Protein AF-A0A8J7UC71-F1 (afdb_monomer_lite)

Radius of gyration: 36.94 Å; chains: 1; bounding box: 111×52×81 Å

pLDDT: mean 82.45, std 16.84, range [42.94, 98.5]

Secondary structure (DSSP, 8-state):
-HHHHHHHHHHHHHHHHTT-HHHHHHHHHHHHHHHHHHHHHHHHHHHHHHHHHHHHHHHHHHHHHHHHHHHHHHHHHHHHHTTTT-HHHHHHHHHHHHHHHHHHHHTTSPPGGGGS-----HHHHHHHHHHHHHHHHHHHHH--HHHHHHHHHHHTT--

Sequence (159 aa):
MASRGKELFEGCVRAQQLGDKATASMYAGEVAQLRKISSVVVKGELSLEKVALRLRSVKDFRQAVGVVGPAIKVIQQIGSELKDIAPEVSVSLRELDDKLDELFVSAGSVPSVFSDVASVDQEAQKILQEASAVAEQRIRSSFPEVQQSYQSWETGRRT

Foldseek 3Di:
DVVVLVVLQVQLVVCVVVVNPVSNVVSVVVNVVVVVVVVVVVVVVVVVVVVVVVVVLVVVVVVVCVVCVVVLVVLQVVLVVCCVPPVVSSVVSVVVSVVVCVVCVVSVHNGPVCVVDPVCDPVNVVVVVVVVVVVVVVVVVVPPPPVVVVVVVVVVPPD

Structure (mmCIF, N/CA/C/O backbone):
data_AF-A0A8J7UC71-F1
#
_entry.id   AF-A0A8J7UC71-F1
#
loop_
_atom_site.group_PDB
_atom_site.id
_atom_site.type_symbol
_atom_site.label_atom_id
_atom_site.label_alt_id
_atom_site.label_comp_id
_atom_site.label_asym_id
_atom_site.label_entity_id
_atom_site.label_seq_id
_atom_site.pdbx_PDB_ins_code
_atom_site.Cartn_x
_atom_site.Cartn_y
_atom_site.Cartn_z
_atom_site.occupancy
_atom_site.B_iso_or_equiv
_atom_site.auth_seq_id
_atom_site.auth_comp_id
_atom_site.auth_asym_id
_atom_site.auth_atom_id
_atom_site.pdbx_PDB_model_num
ATOM 1 N N . MET A 1 1 ? -20.390 -10.386 17.019 1.00 72.38 1 MET A N 1
ATOM 2 C CA . MET A 1 1 ? -20.360 -9.093 17.747 1.00 72.38 1 MET A CA 1
ATOM 3 C C . MET A 1 1 ? -21.741 -8.456 17.888 1.00 72.38 1 MET A C 1
ATOM 5 O O . MET A 1 1 ? -22.099 -8.117 19.006 1.00 72.38 1 MET A O 1
ATOM 9 N N . ALA A 1 2 ? -22.541 -8.340 16.816 1.00 82.50 2 ALA A N 1
ATOM 10 C CA . ALA A 1 2 ? -23.860 -7.693 16.876 1.00 82.50 2 ALA A CA 1
ATOM 11 C C . ALA A 1 2 ? -24.861 -8.356 17.852 1.00 82.50 2 ALA A C 1
ATOM 13 O O . ALA A 1 2 ? -25.431 -7.651 18.677 1.00 82.50 2 ALA A O 1
ATOM 14 N N . SER A 1 3 ? -25.017 -9.691 17.827 1.00 91.00 3 SER A N 1
ATOM 15 C CA . SER A 1 3 ? -25.902 -10.413 18.774 1.00 91.00 3 SER A CA 1
ATOM 16 C C . SER A 1 3 ? -25.481 -10.196 20.228 1.00 91.00 3 SER A C 1
ATOM 18 O O . SER A 1 3 ? -26.262 -9.719 21.041 1.00 91.00 3 SER A O 1
ATOM 20 N N . ARG A 1 4 ? -24.194 -10.416 20.520 1.00 91.56 4 ARG A N 1
ATOM 21 C CA . ARG A 1 4 ? -23.601 -10.209 21.850 1.00 91.56 4 ARG A CA 1
ATOM 22 C C . ARG A 1 4 ? -23.777 -8.773 22.356 1.00 91.56 4 ARG A C 1
ATOM 24 O O . ARG A 1 4 ? -24.110 -8.562 23.515 1.00 91.56 4 ARG A O 1
ATOM 31 N N . GLY A 1 5 ? -23.563 -7.780 21.490 1.00 93.12 5 GLY A N 1
ATOM 32 C CA . GLY A 1 5 ? -23.765 -6.372 21.832 1.00 93.12 5 GLY A CA 1
ATOM 33 C C . GLY A 1 5 ? -25.229 -6.044 22.129 1.00 93.12 5 GLY A C 1
ATOM 34 O O . GLY A 1 5 ? -25.501 -5.266 23.040 1.00 93.12 5 GLY A O 1
ATOM 35 N N . LYS A 1 6 ? -26.168 -6.666 21.405 1.00 94.81 6 LYS A N 1
ATOM 36 C CA . LYS A 1 6 ? -27.608 -6.530 21.646 1.00 94.81 6 LYS A CA 1
ATOM 37 C C . LYS A 1 6 ? -28.018 -7.166 22.976 1.00 94.81 6 LYS A C 1
ATOM 39 O O . LYS A 1 6 ? -28.696 -6.515 23.759 1.00 94.81 6 LYS A O 1
ATOM 44 N N . GLU A 1 7 ? -27.528 -8.367 23.277 1.00 96.06 7 GLU A N 1
ATOM 45 C CA . GLU A 1 7 ? -27.770 -9.056 24.554 1.00 96.06 7 GLU A CA 1
ATOM 46 C C . GLU A 1 7 ? -27.280 -8.239 25.761 1.00 96.06 7 GLU A C 1
ATOM 48 O O . GLU A 1 7 ? -28.006 -8.082 26.743 1.00 96.06 7 GLU A O 1
ATOM 53 N N . LEU A 1 8 ? -26.068 -7.673 25.684 1.00 95.81 8 LEU A N 1
ATOM 54 C CA . LEU A 1 8 ? -25.507 -6.824 26.744 1.00 95.81 8 LEU A CA 1
ATOM 55 C C . LEU A 1 8 ? -26.273 -5.505 26.888 1.00 95.81 8 LEU A C 1
ATOM 57 O O . LEU A 1 8 ? -26.500 -5.039 28.003 1.00 95.81 8 LEU A O 1
ATOM 61 N N . PHE A 1 9 ? -26.710 -4.918 25.773 1.00 96.44 9 PHE A N 1
ATOM 62 C CA . PHE A 1 9 ? -27.526 -3.710 25.790 1.00 96.44 9 PHE A CA 1
ATOM 63 C C . PHE A 1 9 ? -28.902 -3.963 26.420 1.00 96.44 9 PHE A C 1
ATOM 65 O O . PHE A 1 9 ? -29.333 -3.203 27.282 1.00 96.44 9 PHE A O 1
ATOM 72 N N . GLU A 1 10 ? -29.568 -5.061 26.064 1.00 97.31 10 GLU A N 1
ATOM 73 C CA . GLU A 1 10 ? -30.827 -5.470 26.694 1.00 97.31 10 GLU A CA 1
ATOM 74 C C . GLU A 1 10 ? -30.644 -5.779 28.189 1.00 97.31 10 GLU A C 1
ATOM 76 O O . GLU A 1 10 ? -31.494 -5.415 29.002 1.00 97.31 10 GLU A O 1
ATOM 81 N N . GLY A 1 11 ? -29.518 -6.393 28.574 1.00 96.00 11 GLY A N 1
ATOM 82 C CA . GLY A 1 11 ? -29.131 -6.587 29.976 1.00 96.00 11 GLY A CA 1
ATOM 83 C C . GLY A 1 11 ? -28.978 -5.268 30.738 1.00 96.00 11 GLY A C 1
ATOM 84 O O . GLY A 1 11 ? -29.520 -5.129 31.834 1.00 96.00 11 GLY A O 1
ATOM 85 N N . CYS A 1 12 ? -28.326 -4.275 30.128 1.00 96.81 12 CYS A N 1
ATOM 86 C CA . CYS A 1 12 ? -28.209 -2.921 30.670 1.00 96.81 12 CYS A CA 1
ATOM 87 C C . CYS A 1 12 ? -29.585 -2.276 30.891 1.00 96.81 12 CYS A C 1
ATOM 89 O O . CYS A 1 12 ? -29.835 -1.716 31.956 1.00 96.81 12 CYS A O 1
ATOM 91 N N . VAL A 1 13 ? -30.487 -2.373 29.907 1.00 97.38 13 VAL A N 1
ATOM 92 C CA . VAL A 1 13 ? -31.846 -1.811 29.996 1.00 97.38 13 VAL A CA 1
ATOM 93 C C . VAL A 1 13 ? -32.630 -2.454 31.141 1.00 97.38 13 VAL A C 1
ATOM 95 O O . VAL A 1 13 ? -33.245 -1.737 31.930 1.00 97.38 13 VAL A O 1
ATOM 98 N N . ARG A 1 14 ? -32.566 -3.784 31.288 1.00 97.69 14 ARG A N 1
ATOM 99 C CA . ARG A 1 14 ? -33.229 -4.497 32.394 1.00 97.69 14 ARG A CA 1
ATOM 100 C C . ARG A 1 14 ? -32.679 -4.088 33.762 1.00 97.69 14 ARG A C 1
ATOM 102 O O . ARG A 1 14 ? -33.459 -3.802 34.665 1.00 97.69 14 ARG A O 1
ATOM 109 N N . ALA A 1 15 ? -31.356 -4.012 33.916 1.00 96.69 15 ALA A N 1
ATOM 110 C CA . ALA A 1 15 ? -30.733 -3.578 35.169 1.00 96.69 15 ALA A CA 1
ATOM 111 C C . ALA A 1 15 ? -31.122 -2.132 35.534 1.00 96.69 15 ALA A C 1
ATOM 113 O O . ALA A 1 15 ? -31.429 -1.841 36.689 1.00 96.69 15 ALA A O 1
ATOM 114 N N . GLN A 1 16 ? -31.208 -1.245 34.535 1.00 96.19 16 GLN A N 1
ATOM 115 C CA . GLN A 1 16 ? -31.665 0.134 34.716 1.00 96.19 16 GLN A CA 1
ATOM 116 C C . GLN A 1 16 ? -33.124 0.202 35.202 1.00 96.19 16 GLN A C 1
ATOM 118 O O . GLN A 1 16 ? -33.434 0.996 36.087 1.00 96.19 16 GLN A O 1
ATOM 123 N N . GLN A 1 17 ? -34.012 -0.634 34.647 1.00 96.62 17 GLN A N 1
ATOM 124 C CA . GLN A 1 17 ? -35.428 -0.714 35.039 1.00 96.62 17 GLN A CA 1
ATOM 125 C C . GLN A 1 17 ? -35.616 -1.219 36.474 1.00 96.62 17 GLN A C 1
ATOM 127 O O . GLN A 1 17 ? -36.510 -0.752 37.174 1.00 96.62 17 GLN A O 1
ATOM 132 N N . LEU A 1 18 ? -34.759 -2.141 36.919 1.00 96.62 18 LEU A N 1
ATOM 133 C CA . LEU A 1 18 ? -34.761 -2.679 38.284 1.00 96.62 18 LEU A CA 1
ATOM 134 C C . LEU A 1 18 ? -34.090 -1.743 39.307 1.00 96.62 18 LEU A C 1
ATOM 136 O O . LEU A 1 18 ? -34.058 -2.056 40.493 1.00 96.62 18 LEU A O 1
ATOM 140 N N . GLY A 1 19 ? -33.542 -0.603 38.868 1.00 95.50 19 GLY A N 1
ATOM 141 C CA . GLY A 1 19 ? -32.829 0.342 39.731 1.00 95.50 19 GLY A CA 1
ATOM 142 C C . GLY A 1 19 ? -31.421 -0.108 40.141 1.00 95.50 19 GLY A C 1
ATOM 143 O O . GLY A 1 19 ? -30.760 0.594 40.911 1.00 95.50 19 GLY A O 1
ATOM 144 N N . ASP A 1 20 ? -30.928 -1.228 39.606 1.00 97.12 20 ASP A N 1
ATOM 145 C CA . ASP A 1 20 ? -29.583 -1.740 39.866 1.00 97.12 20 ASP A CA 1
ATOM 146 C C . ASP A 1 20 ? -28.546 -1.004 39.004 1.00 97.12 20 ASP A C 1
ATOM 148 O O . ASP A 1 20 ? -28.133 -1.436 37.921 1.00 97.12 20 ASP A O 1
ATOM 152 N N . LYS A 1 21 ? -28.121 0.157 39.509 1.00 95.75 21 LYS A N 1
ATOM 153 C CA . LYS A 1 21 ? -27.147 1.030 38.841 1.00 95.75 21 LYS A CA 1
ATOM 154 C C . LYS A 1 21 ? -25.772 0.382 38.669 1.00 95.75 21 LYS A C 1
ATOM 156 O O . LYS A 1 21 ? -25.079 0.717 37.708 1.00 95.75 21 LYS A O 1
ATOM 161 N N . ALA A 1 22 ? -25.360 -0.507 39.575 1.00 96.56 22 ALA A N 1
ATOM 162 C CA . ALA A 1 22 ? -24.044 -1.137 39.510 1.00 96.56 22 ALA A CA 1
ATOM 163 C C . ALA A 1 22 ? -23.975 -2.094 38.313 1.00 96.56 22 ALA A C 1
ATOM 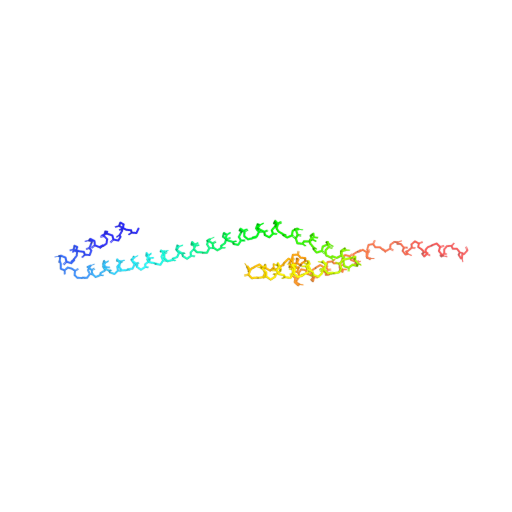165 O O . ALA A 1 22 ? -23.093 -1.965 37.459 1.00 96.56 22 ALA A O 1
ATOM 166 N N . THR A 1 23 ? -24.970 -2.974 38.194 1.00 95.75 23 THR A N 1
ATOM 167 C CA . THR A 1 23 ? -25.073 -3.926 37.083 1.00 95.75 23 THR A CA 1
ATOM 168 C C . THR A 1 23 ? -25.319 -3.221 35.745 1.00 95.75 23 THR A C 1
ATOM 170 O O . THR A 1 23 ? -24.718 -3.590 34.733 1.00 95.75 23 THR A O 1
ATOM 173 N N . ALA A 1 24 ? -26.135 -2.158 35.721 1.00 97.25 24 ALA A N 1
ATOM 174 C CA . ALA A 1 24 ? -26.344 -1.351 34.516 1.00 97.25 24 ALA A CA 1
ATOM 175 C C . ALA A 1 24 ? -25.039 -0.699 34.021 1.00 97.25 24 ALA A C 1
ATOM 177 O O . ALA A 1 24 ? -24.720 -0.772 32.834 1.00 97.25 24 ALA A O 1
ATOM 178 N N . SER A 1 25 ? -24.247 -0.122 34.934 1.00 97.44 25 SER A N 1
ATOM 179 C CA . SER A 1 25 ? -22.952 0.491 34.609 1.00 97.44 25 SER A CA 1
ATOM 180 C C . SER A 1 25 ? -21.955 -0.525 34.038 1.00 97.44 25 SER A C 1
ATOM 182 O O . SER A 1 25 ? -21.298 -0.252 33.032 1.00 97.44 25 SER A O 1
ATOM 184 N N . MET A 1 26 ? -21.896 -1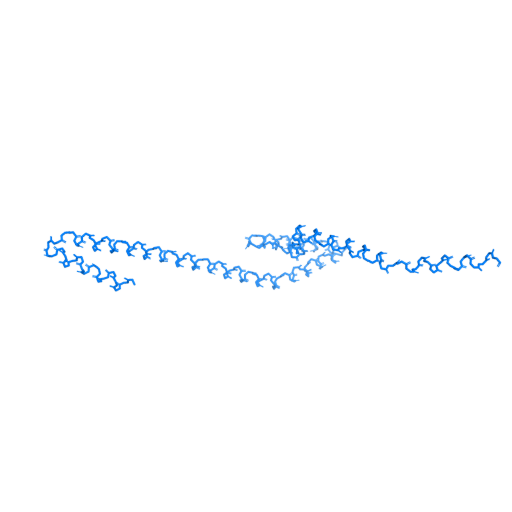.731 34.614 1.00 97.62 26 MET A N 1
ATOM 185 C CA . MET A 1 26 ? -21.057 -2.822 34.109 1.00 97.62 26 MET A CA 1
ATOM 186 C C . MET A 1 26 ? -21.431 -3.203 32.666 1.00 97.62 26 MET A C 1
ATOM 188 O O . MET A 1 26 ? -20.567 -3.200 31.789 1.00 97.62 26 MET A O 1
ATOM 192 N N . TYR A 1 27 ? -22.715 -3.467 32.386 1.00 97.81 27 TYR A N 1
ATOM 193 C CA . TYR A 1 27 ? -23.164 -3.796 31.027 1.00 97.81 27 TYR A CA 1
ATOM 194 C C . TYR A 1 27 ? -22.901 -2.662 30.028 1.00 97.81 27 TYR A C 1
ATOM 196 O O . TYR A 1 27 ? -22.489 -2.922 28.895 1.00 97.81 27 TYR A O 1
ATOM 204 N N . ALA A 1 28 ? -23.102 -1.405 30.433 1.00 96.94 28 ALA A N 1
ATOM 205 C CA . ALA A 1 28 ? -22.795 -0.248 29.597 1.00 96.94 28 ALA A CA 1
ATOM 206 C C . ALA A 1 28 ? -21.297 -0.171 29.248 1.00 96.94 28 ALA A C 1
ATOM 208 O O . ALA A 1 28 ? -20.949 0.102 28.094 1.00 96.94 28 ALA A O 1
ATOM 209 N N . GLY A 1 29 ? -20.419 -0.464 30.214 1.00 97.44 29 GLY A N 1
ATOM 210 C CA . GLY A 1 29 ? -18.974 -0.562 30.005 1.00 97.44 29 GLY A CA 1
ATOM 211 C C . GLY A 1 29 ? -18.604 -1.611 28.954 1.00 97.44 29 GLY A C 1
ATOM 212 O O . GLY A 1 29 ? -17.874 -1.308 28.009 1.00 97.44 29 GLY A O 1
ATOM 213 N N . GLU A 1 30 ? -19.177 -2.810 29.053 1.00 96.50 30 GLU A N 1
ATOM 214 C CA . GLU A 1 30 ? -18.954 -3.901 28.092 1.00 96.50 30 GLU A CA 1
ATOM 215 C C . GLU A 1 30 ? -19.437 -3.547 26.676 1.00 96.50 30 GLU A C 1
ATOM 217 O O . GLU A 1 30 ? -18.733 -3.766 25.686 1.00 96.50 30 GLU A O 1
ATOM 222 N N . VAL A 1 31 ? -20.616 -2.923 26.551 1.00 96.81 31 VAL A N 1
ATOM 223 C CA . VAL A 1 31 ? -21.125 -2.443 25.253 1.00 96.81 31 VAL A CA 1
ATOM 224 C C . VAL A 1 31 ? -20.189 -1.391 24.654 1.00 96.81 31 VAL A C 1
ATOM 226 O O . VAL A 1 31 ? -19.910 -1.427 23.450 1.00 96.81 31 VAL A O 1
ATOM 229 N N . ALA A 1 32 ? -19.681 -0.461 25.466 1.00 96.81 32 ALA A N 1
ATOM 230 C CA . ALA A 1 32 ? -18.733 0.550 25.010 1.00 96.81 32 ALA A CA 1
ATOM 231 C C . ALA A 1 32 ? -17.421 -0.083 24.515 1.00 96.81 32 ALA A C 1
ATOM 233 O O . ALA A 1 32 ? -16.924 0.291 23.447 1.00 96.81 32 ALA A O 1
ATOM 234 N N . GLN A 1 33 ? -16.894 -1.081 25.232 1.00 96.75 33 GLN A N 1
ATOM 235 C CA . GLN A 1 33 ? -15.705 -1.817 24.800 1.00 96.75 33 GLN A CA 1
ATOM 236 C C . GLN A 1 33 ? -15.939 -2.581 23.494 1.00 96.75 33 GLN A C 1
ATOM 238 O O . GLN A 1 33 ? -15.135 -2.463 22.567 1.00 96.75 33 GLN A O 1
ATOM 243 N N . LEU A 1 34 ? -17.065 -3.286 23.360 1.00 96.38 34 LEU A N 1
ATOM 244 C CA . LEU A 1 34 ? -17.411 -3.988 22.121 1.00 96.38 34 LEU A CA 1
ATOM 245 C C . LEU A 1 34 ? -17.512 -3.043 20.923 1.00 96.38 34 LEU A C 1
ATOM 247 O O . LEU A 1 34 ? -17.010 -3.361 19.844 1.00 96.38 34 LEU A O 1
ATOM 251 N N . ARG A 1 35 ? -18.115 -1.861 21.100 1.00 95.00 35 ARG A N 1
ATOM 252 C CA . ARG A 1 35 ? -18.171 -0.833 20.048 1.00 95.00 35 ARG A CA 1
ATOM 253 C C . ARG A 1 35 ? -16.775 -0.346 19.664 1.00 95.00 35 ARG A C 1
ATOM 255 O O . ARG A 1 35 ? -16.490 -0.198 18.475 1.00 95.00 35 ARG A O 1
ATOM 262 N N . LYS A 1 36 ? -15.890 -0.146 20.646 1.00 96.94 36 LYS A N 1
ATOM 263 C CA . LYS A 1 36 ? -14.496 0.252 20.407 1.00 96.94 36 LYS A CA 1
ATOM 264 C C . LYS A 1 36 ? -13.748 -0.803 19.589 1.00 96.94 36 LYS A C 1
ATOM 266 O O . LYS A 1 36 ? -13.141 -0.456 18.580 1.00 96.94 36 LYS A O 1
ATOM 271 N N . ILE A 1 37 ? -13.851 -2.078 19.967 1.00 96.62 37 ILE A N 1
ATOM 272 C CA . ILE A 1 37 ? -13.230 -3.194 19.236 1.00 96.62 37 ILE A CA 1
ATOM 273 C C . ILE A 1 37 ? -13.791 -3.280 17.814 1.00 96.62 37 ILE A C 1
ATOM 275 O O . ILE A 1 37 ? -13.024 -3.333 16.858 1.00 96.62 37 ILE A O 1
ATOM 279 N N . SER A 1 38 ? -15.116 -3.210 17.656 1.00 95.50 38 SER A N 1
ATOM 280 C CA . SER A 1 38 ? -15.759 -3.239 16.338 1.00 95.50 38 SER A CA 1
ATOM 281 C C . SER A 1 38 ? -15.250 -2.122 15.427 1.00 95.50 38 SER A C 1
ATOM 283 O O . SER A 1 38 ? -15.000 -2.363 14.250 1.00 95.50 38 SER A O 1
ATOM 285 N N . SER A 1 39 ? -15.053 -0.910 15.957 1.00 95.69 39 SER A N 1
ATOM 286 C CA . SER A 1 39 ? -14.487 0.187 15.169 1.00 95.69 39 S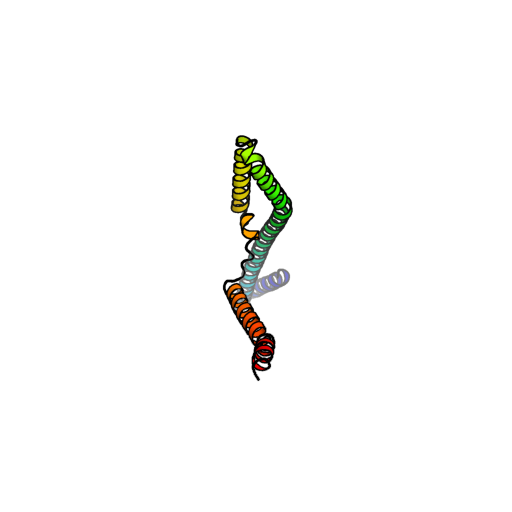ER A CA 1
ATOM 287 C C . SER A 1 39 ? -13.050 -0.089 14.733 1.00 95.69 39 SER A C 1
ATOM 289 O O . SER A 1 39 ? -12.679 0.332 13.639 1.00 95.69 39 SER A O 1
ATOM 291 N N . VAL A 1 40 ? -12.231 -0.718 15.576 1.00 97.81 40 VAL A N 1
ATOM 292 C CA . VAL A 1 40 ? -10.841 -1.049 15.231 1.00 97.81 40 VAL A CA 1
ATOM 293 C C . VAL A 1 40 ? -10.807 -2.110 14.138 1.00 97.81 40 VAL A C 1
ATOM 295 O O . VAL A 1 40 ? -10.076 -1.934 13.169 1.00 97.81 40 VAL A O 1
ATOM 298 N N . VAL A 1 41 ? -11.638 -3.151 14.245 1.00 97.44 41 VAL A N 1
ATOM 299 C CA . VAL A 1 41 ? -11.729 -4.221 13.239 1.00 97.44 41 VAL A CA 1
ATOM 300 C C . VAL A 1 41 ? -12.114 -3.655 11.875 1.00 97.44 41 VAL A C 1
ATOM 302 O O . VAL A 1 41 ? -11.370 -3.844 10.923 1.00 97.44 41 VAL A O 1
ATOM 305 N N . VAL A 1 42 ? -13.191 -2.866 11.794 1.00 96.94 42 VAL A N 1
ATOM 306 C CA . VAL A 1 42 ? -13.647 -2.274 10.521 1.00 96.94 42 VAL A CA 1
ATOM 307 C C . VAL A 1 42 ? -12.583 -1.359 9.908 1.00 96.94 42 VAL A C 1
ATOM 309 O O . VAL A 1 42 ? -12.338 -1.386 8.704 1.00 96.94 42 VAL A O 1
ATOM 312 N N . LYS A 1 43 ? -11.901 -0.549 10.729 1.00 97.50 43 LYS A N 1
ATOM 313 C CA . LYS A 1 43 ? -10.786 0.285 10.249 1.00 97.50 43 LYS A CA 1
ATOM 314 C C . LYS A 1 43 ? -9.615 -0.568 9.754 1.00 97.50 43 LYS A C 1
ATOM 316 O O . LYS A 1 43 ? -8.984 -0.205 8.762 1.00 97.50 43 LYS A O 1
ATOM 321 N N . GLY A 1 44 ? -9.328 -1.676 10.434 1.00 98.19 44 GLY A N 1
ATOM 322 C CA . GLY A 1 44 ? -8.312 -2.648 10.040 1.00 98.19 44 GLY A CA 1
ATOM 323 C C . GLY A 1 44 ? -8.630 -3.295 8.695 1.00 98.19 44 GLY A C 1
ATOM 324 O O . GLY A 1 44 ? -7.788 -3.261 7.805 1.00 98.19 44 GLY A O 1
ATOM 325 N N . GLU A 1 45 ? -9.855 -3.789 8.513 1.00 97.69 45 GLU A N 1
ATOM 326 C CA . GLU A 1 45 ? -10.335 -4.380 7.256 1.00 97.69 45 GLU A CA 1
ATOM 327 C C . GLU A 1 45 ? -10.175 -3.411 6.080 1.00 97.69 45 GLU A C 1
ATOM 329 O O . GLU A 1 45 ? -9.526 -3.748 5.093 1.00 97.69 45 GLU A O 1
ATOM 334 N N . LEU A 1 46 ? -10.648 -2.168 6.223 1.00 98.12 46 LEU A N 1
ATOM 335 C CA . LEU A 1 46 ? -10.489 -1.132 5.194 1.00 98.12 46 LEU A CA 1
ATOM 336 C C . LEU A 1 46 ? -9.018 -0.816 4.895 1.00 98.12 46 LEU A C 1
ATOM 338 O O . LEU A 1 46 ? -8.653 -0.513 3.759 1.00 98.12 46 LEU A O 1
ATOM 342 N N . SER A 1 47 ? -8.161 -0.842 5.916 1.00 98.06 47 SER A N 1
ATOM 343 C CA . SER A 1 47 ? -6.728 -0.587 5.743 1.00 98.06 47 SER A CA 1
ATOM 344 C C . SER A 1 47 ? -6.059 -1.727 4.975 1.00 98.06 47 SER A C 1
ATOM 346 O O . SER A 1 47 ? -5.267 -1.470 4.071 1.00 98.06 47 SER A O 1
ATOM 348 N N . LEU A 1 48 ? -6.424 -2.976 5.275 1.00 98.50 48 LEU A N 1
ATOM 349 C CA . LEU A 1 48 ? -5.946 -4.155 4.556 1.00 98.50 48 LEU A CA 1
ATOM 350 C C . LEU A 1 48 ? -6.468 -4.199 3.117 1.00 98.50 48 LEU A C 1
ATOM 352 O O . LEU A 1 48 ? -5.699 -4.507 2.210 1.00 98.50 48 LEU A O 1
ATOM 356 N N . GLU A 1 49 ? -7.723 -3.823 2.877 1.00 98.12 49 GLU A N 1
ATOM 357 C CA . GLU A 1 49 ? -8.287 -3.727 1.527 1.00 98.12 49 GLU A CA 1
ATOM 358 C C . GLU A 1 49 ? -7.533 -2.694 0.676 1.00 98.12 49 GLU A C 1
ATOM 360 O O . GLU A 1 49 ? -7.159 -2.973 -0.464 1.00 98.12 49 GLU A O 1
ATOM 365 N N . LYS A 1 50 ? -7.197 -1.531 1.248 1.00 95.81 50 LYS A N 1
ATOM 366 C CA . LYS A 1 50 ? -6.351 -0.529 0.575 1.00 95.81 50 LYS A CA 1
ATOM 367 C C . LYS A 1 50 ? -4.967 -1.072 0.223 1.00 95.81 50 LYS A C 1
ATOM 369 O O . LYS A 1 50 ? -4.468 -0.802 -0.871 1.00 95.81 50 LYS A O 1
ATOM 374 N N . VAL A 1 51 ? -4.344 -1.827 1.128 1.00 96.81 51 VAL A N 1
ATOM 375 C CA . VAL A 1 51 ? -3.050 -2.475 0.866 1.00 96.81 51 VAL A CA 1
ATOM 376 C C . VAL A 1 51 ? -3.188 -3.507 -0.255 1.00 96.81 51 VAL A C 1
ATOM 378 O O . VAL A 1 51 ? -2.385 -3.499 -1.186 1.00 96.81 51 VAL A O 1
ATOM 381 N N . ALA A 1 52 ? -4.230 -4.339 -0.229 1.00 96.62 52 ALA A N 1
ATOM 382 C CA . ALA A 1 52 ? -4.496 -5.322 -1.274 1.00 96.62 52 ALA A CA 1
ATOM 383 C C . ALA A 1 52 ? -4.698 -4.666 -2.653 1.00 96.62 52 ALA A C 1
ATOM 385 O O . ALA A 1 52 ? -4.134 -5.136 -3.642 1.00 96.62 52 ALA A O 1
ATOM 386 N N . LEU A 1 53 ? -5.429 -3.547 -2.721 1.00 95.56 53 LE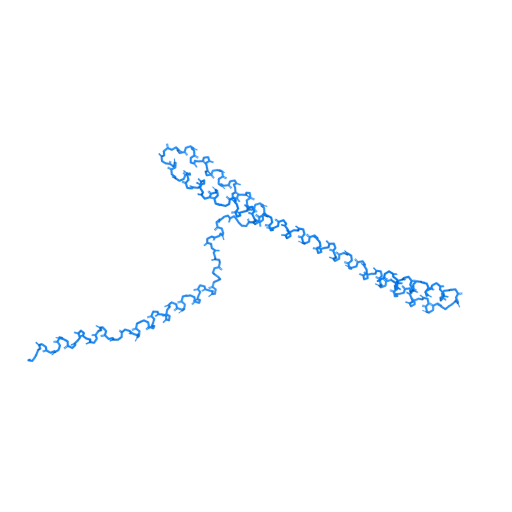U A N 1
ATOM 387 C CA . LEU A 1 53 ? -5.598 -2.766 -3.951 1.00 95.56 53 LEU A CA 1
ATOM 388 C C . LEU A 1 53 ? -4.256 -2.250 -4.489 1.00 95.56 53 LEU A C 1
ATOM 390 O O . LEU A 1 53 ? -3.975 -2.401 -5.676 1.00 95.56 53 LEU A O 1
ATOM 394 N N . ARG A 1 54 ? -3.392 -1.706 -3.621 1.00 90.06 54 ARG A N 1
ATOM 395 C CA . ARG A 1 54 ? -2.046 -1.257 -4.017 1.00 90.06 54 ARG A CA 1
ATOM 396 C C . ARG A 1 54 ? -1.177 -2.409 -4.521 1.00 90.06 54 ARG A C 1
ATOM 398 O O . ARG A 1 54 ? -0.514 -2.258 -5.543 1.00 90.06 54 ARG A O 1
ATOM 405 N N . LEU A 1 55 ? -1.210 -3.562 -3.854 1.00 92.00 55 LEU A N 1
ATOM 406 C CA . LEU A 1 55 ? -0.468 -4.751 -4.284 1.00 92.00 55 LEU A CA 1
ATOM 407 C C . LEU A 1 55 ? -0.958 -5.282 -5.637 1.00 92.00 55 LEU A C 1
ATOM 409 O O . LEU A 1 55 ? -0.137 -5.709 -6.450 1.00 92.00 55 LEU A O 1
ATOM 413 N N . ARG A 1 56 ? -2.268 -5.216 -5.915 1.00 90.50 56 ARG A N 1
ATOM 414 C CA . ARG A 1 56 ? -2.816 -5.545 -7.238 1.00 90.50 56 ARG A CA 1
ATOM 415 C C . ARG A 1 56 ? -2.254 -4.613 -8.312 1.00 90.50 56 ARG A C 1
ATOM 417 O O . ARG A 1 56 ? -1.734 -5.113 -9.299 1.00 90.50 56 ARG A O 1
ATOM 424 N N . SER A 1 57 ? -2.243 -3.298 -8.086 1.00 86.56 57 SER A N 1
ATOM 425 C CA . SER A 1 57 ? -1.633 -2.354 -9.034 1.00 86.56 57 SER A CA 1
ATOM 426 C C . SER A 1 57 ? -0.142 -2.622 -9.265 1.00 86.56 57 SER A C 1
ATOM 428 O O . SER A 1 57 ? 0.308 -2.582 -10.404 1.00 86.56 57 SER A O 1
ATOM 430 N N . VAL A 1 58 ? 0.625 -2.955 -8.220 1.00 83.25 58 VAL A N 1
ATOM 431 C CA . VAL A 1 58 ? 2.046 -3.336 -8.361 1.00 83.25 58 VAL A CA 1
ATOM 432 C C . VAL A 1 58 ? 2.206 -4.611 -9.195 1.00 83.25 58 VAL A C 1
ATOM 434 O O . VAL A 1 58 ? 3.124 -4.708 -10.011 1.00 83.25 58 VAL A O 1
ATOM 437 N N . LYS A 1 59 ? 1.318 -5.597 -9.019 1.00 84.25 59 LYS A N 1
ATOM 438 C CA . LYS A 1 59 ? 1.309 -6.820 -9.831 1.00 84.25 59 LYS A CA 1
ATOM 439 C C . LYS A 1 59 ? 1.014 -6.510 -11.300 1.00 84.25 59 LYS A C 1
ATOM 441 O O . LYS A 1 59 ? 1.749 -6.979 -12.167 1.00 84.25 59 LYS A O 1
ATOM 446 N N . ASP A 1 60 ? -0.027 -5.728 -11.563 1.00 84.81 60 ASP A N 1
ATOM 447 C CA . ASP A 1 60 ? -0.440 -5.366 -12.921 1.00 84.81 60 ASP A CA 1
ATOM 448 C C . ASP A 1 60 ? 0.661 -4.546 -13.616 1.00 84.81 60 ASP A C 1
ATOM 450 O O . ASP A 1 60 ? 0.997 -4.793 -14.774 1.00 84.81 60 ASP A O 1
ATOM 454 N N . PHE A 1 61 ? 1.318 -3.645 -12.879 1.00 83.12 61 PHE A N 1
ATOM 455 C CA . PHE A 1 61 ? 2.462 -2.887 -13.376 1.00 83.12 61 PHE A CA 1
ATOM 456 C C . PHE A 1 61 ? 3.662 -3.785 -13.712 1.00 83.12 61 PHE A C 1
ATOM 458 O O . PHE A 1 61 ? 4.246 -3.659 -14.785 1.00 83.12 61 PHE A O 1
ATOM 465 N N . ARG A 1 62 ? 4.007 -4.748 -12.844 1.00 79.88 62 ARG A N 1
ATOM 466 C CA . ARG A 1 62 ? 5.067 -5.735 -13.127 1.00 79.88 62 ARG A CA 1
ATOM 467 C C . ARG A 1 62 ? 4.782 -6.512 -14.410 1.00 79.88 62 ARG A C 1
ATOM 469 O O . ARG A 1 62 ? 5.696 -6.758 -15.193 1.00 79.88 62 ARG A O 1
ATOM 476 N N . GLN A 1 63 ? 3.529 -6.908 -14.622 1.00 83.81 63 GLN A N 1
ATOM 477 C CA . GLN A 1 63 ? 3.130 -7.579 -15.854 1.00 83.81 63 GLN A CA 1
ATOM 478 C C . GLN A 1 63 ? 3.330 -6.666 -17.072 1.00 83.81 63 GLN A C 1
ATOM 480 O O . GLN A 1 63 ? 3.875 -7.121 -18.075 1.00 83.81 63 GLN A O 1
ATOM 485 N N . ALA A 1 64 ? 2.957 -5.387 -16.977 1.00 83.50 64 ALA A N 1
ATOM 486 C CA . ALA A 1 64 ? 3.181 -4.414 -18.045 1.00 83.50 64 ALA A CA 1
ATOM 487 C C . ALA A 1 64 ? 4.677 -4.222 -18.362 1.00 83.50 64 ALA A C 1
ATOM 489 O O . ALA A 1 64 ? 5.051 -4.256 -19.532 1.00 83.50 64 ALA A O 1
ATOM 490 N N . VAL A 1 65 ? 5.546 -4.118 -17.346 1.00 81.06 65 VAL A N 1
ATOM 491 C CA . VAL A 1 65 ? 7.014 -4.063 -17.527 1.00 81.06 65 VAL A CA 1
ATOM 492 C C . VAL A 1 65 ? 7.519 -5.284 -18.297 1.00 81.06 65 VAL A C 1
ATOM 494 O O . VAL A 1 65 ? 8.312 -5.137 -19.222 1.00 81.06 65 VAL A O 1
ATOM 497 N N . GLY A 1 66 ? 7.037 -6.485 -17.962 1.00 81.38 66 GLY A N 1
ATOM 498 C CA . GLY A 1 66 ? 7.422 -7.717 -18.658 1.00 81.38 66 GLY A CA 1
ATOM 499 C C . GLY A 1 66 ? 7.056 -7.731 -20.148 1.00 81.38 66 GLY A C 1
ATOM 500 O O . GLY A 1 66 ? 7.726 -8.398 -20.931 1.00 81.38 66 GLY A O 1
ATOM 501 N N . VAL A 1 67 ? 6.027 -6.978 -20.546 1.00 84.62 67 VAL A N 1
ATOM 502 C CA . VAL A 1 67 ? 5.598 -6.840 -21.947 1.00 84.62 67 VAL A CA 1
ATOM 503 C C . VAL A 1 67 ? 6.351 -5.713 -22.661 1.00 84.62 67 VAL A C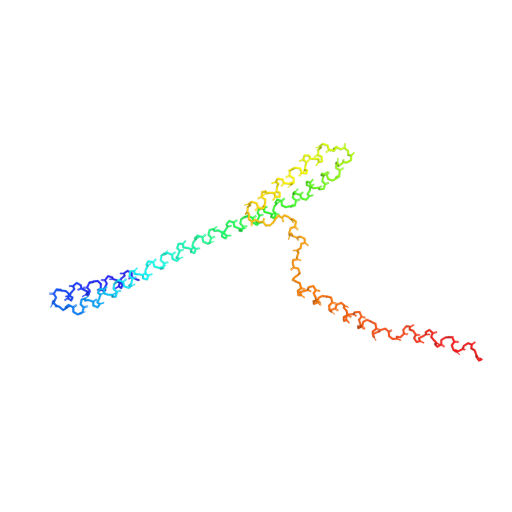 1
ATOM 505 O O . VAL A 1 67 ? 6.768 -5.884 -23.803 1.00 84.62 67 VAL A O 1
ATOM 508 N N . VAL A 1 68 ? 6.536 -4.565 -22.004 1.00 81.56 68 VAL A N 1
ATOM 509 C CA . VAL A 1 68 ? 7.110 -3.353 -22.618 1.00 81.56 68 VAL A CA 1
ATOM 510 C C . VAL A 1 68 ? 8.642 -3.369 -22.625 1.00 81.56 68 VAL A C 1
ATOM 512 O O . VAL A 1 68 ? 9.255 -2.893 -23.578 1.00 81.56 68 VAL A O 1
ATOM 515 N N . GLY A 1 69 ? 9.279 -3.960 -21.611 1.00 81.94 69 GLY A N 1
ATOM 516 C CA . GLY A 1 69 ? 10.739 -3.997 -21.468 1.00 81.94 69 GLY A CA 1
ATOM 517 C C . GLY A 1 69 ? 11.485 -4.542 -22.697 1.00 81.94 69 GLY A C 1
ATOM 518 O O . GLY A 1 69 ? 12.422 -3.892 -23.162 1.00 81.94 69 GLY A O 1
ATOM 519 N N . PRO A 1 70 ? 11.081 -5.685 -23.287 1.00 85.06 70 PRO A N 1
ATOM 520 C CA . PRO A 1 70 ? 11.701 -6.187 -24.513 1.00 85.06 70 PRO A CA 1
ATOM 521 C C . PRO A 1 70 ? 11.599 -5.221 -25.703 1.00 85.06 70 PRO A C 1
ATOM 523 O O . PRO A 1 70 ? 12.539 -5.129 -26.486 1.00 85.06 70 PRO A O 1
ATOM 526 N N . ALA A 1 71 ? 10.499 -4.472 -25.829 1.00 86.06 71 ALA A N 1
ATOM 527 C CA . ALA A 1 71 ? 10.330 -3.496 -26.907 1.00 86.06 71 ALA A CA 1
ATOM 528 C C . ALA A 1 71 ? 11.291 -2.303 -26.760 1.00 86.06 71 ALA A C 1
ATOM 530 O O . ALA A 1 71 ? 11.827 -1.826 -27.757 1.00 86.06 71 ALA A O 1
ATOM 531 N N . ILE A 1 72 ? 11.573 -1.875 -25.525 1.00 85.69 72 ILE A N 1
ATOM 532 C CA . ILE A 1 72 ? 12.566 -0.828 -25.235 1.00 85.69 72 ILE A CA 1
ATOM 533 C C . ILE A 1 72 ? 13.966 -1.263 -25.673 1.00 85.69 72 ILE A C 1
ATOM 535 O O . ILE A 1 72 ? 14.655 -0.509 -26.356 1.00 85.69 72 ILE A O 1
ATOM 539 N N . LYS A 1 73 ? 14.362 -2.512 -25.390 1.00 85.69 73 LYS A N 1
ATOM 540 C CA . LYS A 1 73 ? 15.656 -3.050 -25.853 1.00 85.69 73 LYS A CA 1
ATOM 541 C C . LYS A 1 73 ? 15.789 -3.016 -27.379 1.00 85.69 73 LYS A C 1
ATOM 543 O O . LYS A 1 73 ? 16.857 -2.702 -27.895 1.00 85.69 73 LYS A O 1
ATOM 548 N N . VAL A 1 74 ? 14.704 -3.302 -28.101 1.00 89.75 74 VAL A N 1
ATOM 549 C CA . VAL A 1 74 ? 14.680 -3.207 -29.570 1.00 89.75 74 VAL A CA 1
ATOM 550 C C . VAL A 1 74 ? 14.844 -1.755 -30.033 1.00 89.75 74 VAL A C 1
ATOM 552 O O . VAL A 1 74 ? 15.618 -1.498 -30.951 1.00 89.75 74 VAL A O 1
ATOM 555 N N . ILE A 1 75 ? 14.175 -0.797 -29.382 1.00 88.56 75 ILE A N 1
ATOM 556 C CA . ILE A 1 75 ? 14.322 0.641 -29.674 1.00 88.56 75 ILE A CA 1
ATOM 557 C C . ILE A 1 75 ? 15.773 1.099 -29.469 1.00 88.56 75 ILE A C 1
ATOM 559 O O . ILE A 1 75 ? 16.326 1.771 -30.340 1.00 88.56 75 ILE A O 1
ATOM 563 N N . GLN A 1 76 ? 16.407 0.691 -28.367 1.00 88.12 76 GLN A N 1
ATOM 564 C CA . GLN A 1 76 ? 17.810 0.999 -28.070 1.00 88.12 76 GLN A CA 1
ATOM 565 C C . GLN A 1 76 ? 18.759 0.416 -29.124 1.00 88.12 76 GLN A C 1
ATOM 567 O O . GLN A 1 76 ? 19.660 1.110 -29.601 1.00 88.12 76 GLN A O 1
ATOM 572 N N . GLN A 1 77 ? 18.533 -0.838 -29.531 1.00 91.62 77 GLN A N 1
ATOM 573 C CA . GLN A 1 77 ? 19.326 -1.483 -30.573 1.00 91.62 77 GLN A CA 1
ATOM 574 C C . GLN A 1 77 ? 19.199 -0.737 -31.909 1.00 91.62 77 GLN A C 1
ATOM 576 O O . GLN A 1 77 ? 20.216 -0.351 -32.485 1.00 91.62 77 GLN A O 1
ATOM 581 N N . ILE A 1 78 ? 17.977 -0.452 -32.367 1.00 93.19 78 ILE A N 1
ATOM 582 C CA . ILE A 1 78 ? 17.744 0.285 -33.619 1.00 93.19 78 ILE A CA 1
ATOM 583 C C . ILE A 1 78 ? 18.360 1.687 -33.549 1.00 93.19 78 ILE A C 1
ATOM 585 O O . ILE A 1 78 ? 19.012 2.123 -34.495 1.00 93.19 78 ILE A O 1
ATOM 589 N N . GLY A 1 79 ? 18.212 2.389 -32.422 1.00 91.38 79 GLY A N 1
ATOM 590 C CA . GLY A 1 79 ? 18.846 3.692 -32.215 1.00 91.38 79 GLY A CA 1
ATOM 591 C C . GLY A 1 79 ? 20.372 3.630 -32.329 1.00 91.38 79 GLY A C 1
ATOM 592 O O . GLY A 1 79 ? 20.981 4.533 -32.898 1.00 91.38 79 GLY A O 1
ATOM 593 N N . SER A 1 80 ? 20.994 2.547 -31.849 1.00 91.94 80 SER A N 1
ATOM 594 C CA . SER A 1 80 ? 22.440 2.335 -31.974 1.00 91.94 80 SER A CA 1
ATOM 595 C C . SER A 1 80 ? 22.883 2.054 -33.414 1.00 91.94 80 SER A C 1
ATOM 597 O O . SER A 1 80 ? 23.871 2.635 -33.861 1.00 91.94 80 SER A O 1
ATOM 599 N N . GLU A 1 81 ? 22.127 1.243 -34.159 1.00 93.31 81 GLU A N 1
ATOM 600 C CA . GLU A 1 81 ? 22.408 0.902 -35.562 1.00 93.31 81 GLU A CA 1
ATOM 601 C C . GLU A 1 81 ? 22.230 2.111 -36.493 1.00 93.31 81 GLU A C 1
ATOM 603 O O . GLU A 1 81 ? 22.971 2.279 -37.461 1.00 93.31 81 GLU A O 1
ATOM 608 N N . LEU A 1 82 ? 21.277 2.994 -36.184 1.00 92.81 82 LEU A N 1
ATOM 609 C CA . LEU A 1 82 ? 20.999 4.196 -36.971 1.00 92.81 82 LEU A CA 1
ATOM 610 C C . LEU A 1 82 ? 21.921 5.376 -36.652 1.00 92.81 82 LEU A C 1
ATOM 612 O O . LEU A 1 82 ? 21.861 6.382 -37.357 1.00 92.81 82 LEU A O 1
ATOM 616 N N . LYS A 1 83 ? 22.787 5.275 -35.637 1.00 92.81 83 LYS A N 1
ATOM 617 C CA . LYS A 1 83 ? 23.641 6.384 -35.185 1.00 92.81 83 LYS A CA 1
ATOM 618 C C . LYS A 1 83 ? 24.502 6.981 -36.304 1.00 92.81 83 LYS A C 1
ATOM 620 O O . LYS A 1 83 ? 24.658 8.198 -36.354 1.00 92.81 83 LYS A O 1
ATOM 625 N N . ASP A 1 84 ? 25.017 6.134 -37.192 1.00 91.38 84 ASP A N 1
ATOM 626 C CA . ASP A 1 84 ? 25.946 6.545 -38.252 1.00 91.38 84 ASP A CA 1
ATOM 627 C C . ASP A 1 84 ? 25.248 6.820 -39.598 1.00 91.38 84 ASP A C 1
ATOM 629 O O . ASP A 1 84 ? 25.828 7.456 -40.475 1.00 91.38 84 ASP A O 1
ATOM 633 N N . ILE A 1 85 ? 24.005 6.353 -39.771 1.00 95.62 85 ILE A N 1
ATOM 634 C CA . ILE A 1 85 ? 23.265 6.405 -41.047 1.00 95.62 85 ILE A CA 1
ATOM 635 C C . ILE A 1 85 ? 22.162 7.472 -41.017 1.00 95.62 85 ILE A C 1
ATOM 637 O O . ILE A 1 85 ? 21.932 8.156 -42.011 1.00 95.62 85 ILE A O 1
ATOM 641 N N . ALA A 1 86 ? 21.472 7.609 -39.884 1.00 94.25 86 ALA A N 1
ATOM 642 C CA . ALA A 1 86 ? 20.350 8.522 -39.678 1.00 94.25 86 ALA A CA 1
ATOM 643 C C . ALA A 1 86 ? 20.411 9.111 -38.251 1.00 94.25 86 ALA A C 1
ATOM 645 O O . ALA A 1 86 ? 19.621 8.727 -37.375 1.00 94.25 86 ALA A O 1
ATOM 646 N N . PRO A 1 87 ? 21.369 10.020 -37.986 1.00 92.38 87 PRO A N 1
ATOM 647 C CA . PRO A 1 87 ? 21.645 10.525 -36.645 1.00 92.38 87 PRO A CA 1
ATOM 648 C C . PRO A 1 87 ? 20.441 11.237 -36.015 1.00 92.38 87 PRO A C 1
ATOM 650 O O . PRO A 1 87 ? 20.220 11.092 -34.813 1.00 92.38 87 PRO A O 1
ATOM 653 N N . GLU A 1 88 ? 19.618 11.933 -36.803 1.00 93.38 88 GLU A N 1
ATOM 654 C CA . GLU A 1 88 ? 18.403 12.602 -36.321 1.00 93.38 88 GLU A CA 1
ATOM 655 C C . GLU A 1 88 ? 17.389 11.593 -35.763 1.00 93.38 88 GLU A C 1
ATOM 657 O O . GLU A 1 88 ? 16.800 11.817 -34.705 1.00 93.38 88 GLU A O 1
ATOM 662 N N . VAL A 1 89 ? 17.236 10.442 -36.428 1.00 93.56 89 VAL A N 1
ATOM 663 C CA . VAL A 1 89 ? 16.343 9.359 -35.985 1.00 93.56 89 VAL A CA 1
ATOM 664 C C . VAL A 1 89 ? 16.889 8.700 -34.719 1.00 93.56 89 VAL A C 1
ATOM 666 O O . VAL A 1 89 ? 16.136 8.456 -33.780 1.00 93.56 89 VAL A O 1
ATOM 669 N N . SER A 1 90 ? 18.205 8.472 -34.653 1.00 92.69 90 SER A N 1
ATOM 670 C CA . SER A 1 90 ? 18.883 7.976 -33.446 1.00 92.69 90 SER A CA 1
ATOM 671 C C . SER A 1 90 ? 18.648 8.896 -32.236 1.00 92.69 90 SER A C 1
ATOM 673 O O . SER A 1 90 ? 18.378 8.412 -31.137 1.00 92.69 90 SER A O 1
ATOM 675 N N . VAL A 1 91 ? 18.710 10.221 -32.424 1.00 93.81 91 VAL A N 1
ATOM 676 C CA . VAL A 1 91 ? 18.423 11.197 -31.357 1.00 93.81 91 VAL A CA 1
ATOM 677 C C . VAL A 1 91 ? 16.965 11.101 -30.907 1.00 93.81 91 VAL A C 1
ATOM 679 O O . VAL A 1 91 ? 16.718 10.983 -29.710 1.00 93.81 91 VAL A O 1
ATOM 682 N N . SER A 1 92 ? 16.005 11.056 -31.837 1.00 93.81 92 SER A N 1
ATOM 683 C CA . SER A 1 92 ? 14.583 10.907 -31.487 1.00 93.81 92 SER A CA 1
ATOM 684 C C . SER A 1 92 ? 14.274 9.602 -30.741 1.00 93.81 92 SER A C 1
ATOM 686 O O . SER A 1 92 ? 13.442 9.595 -29.835 1.00 93.81 92 SER A O 1
ATOM 688 N N . LEU A 1 93 ? 14.941 8.494 -31.086 1.00 92.94 93 LEU A N 1
ATOM 689 C CA . LEU A 1 93 ? 14.781 7.219 -30.376 1.00 92.94 93 LEU A CA 1
ATOM 690 C C . LEU A 1 93 ? 15.400 7.252 -28.973 1.00 92.94 93 LEU A C 1
ATOM 692 O O . LEU A 1 93 ? 14.829 6.664 -28.059 1.00 92.94 93 LEU A O 1
ATOM 696 N N . ARG A 1 94 ? 16.513 7.971 -28.777 1.00 90.31 94 ARG A N 1
ATOM 697 C CA . ARG A 1 94 ? 17.084 8.201 -27.441 1.00 90.31 94 ARG A CA 1
ATOM 698 C C . ARG A 1 94 ? 16.158 9.048 -26.568 1.00 90.31 94 ARG A C 1
ATOM 700 O O . ARG A 1 94 ? 15.916 8.687 -25.428 1.00 90.31 94 ARG A O 1
ATOM 707 N N . GLU A 1 95 ? 15.573 10.114 -27.110 1.00 92.38 95 GLU A N 1
ATOM 708 C CA . GLU A 1 95 ? 14.584 10.916 -26.373 1.00 92.38 95 GLU A CA 1
ATOM 709 C C . GLU A 1 95 ? 13.337 10.105 -25.986 1.00 92.38 95 GLU A C 1
ATOM 711 O O . GLU A 1 95 ? 12.712 10.363 -24.956 1.00 92.38 95 GLU A O 1
ATOM 716 N N . LEU A 1 96 ? 12.941 9.141 -26.823 1.00 90.69 96 LEU A N 1
ATOM 717 C CA . LEU A 1 96 ? 11.861 8.211 -26.503 1.00 90.69 96 LEU A CA 1
ATOM 718 C C . LEU A 1 96 ? 12.261 7.259 -25.368 1.00 90.69 96 LEU A C 1
ATOM 720 O O . LEU A 1 96 ? 11.453 7.041 -24.469 1.00 90.69 96 LEU A O 1
ATOM 724 N N . ASP A 1 97 ? 13.481 6.724 -25.400 1.00 87.50 97 ASP A N 1
ATOM 725 C CA . ASP A 1 97 ? 14.044 5.872 -24.346 1.00 87.50 97 ASP A CA 1
ATOM 726 C C . ASP A 1 97 ? 14.073 6.603 -22.993 1.00 87.50 97 ASP A C 1
ATOM 728 O O . ASP A 1 97 ? 13.497 6.119 -22.020 1.00 87.50 97 ASP A O 1
ATOM 732 N N . ASP A 1 98 ? 14.590 7.837 -22.969 1.00 88.44 98 ASP A N 1
ATOM 733 C CA . ASP A 1 98 ? 14.650 8.681 -21.768 1.00 88.44 98 ASP A CA 1
ATOM 734 C C . ASP A 1 98 ? 13.251 8.944 -21.173 1.00 88.44 98 ASP A C 1
ATOM 736 O O . ASP A 1 98 ? 13.046 8.860 -19.959 1.00 88.44 98 ASP A O 1
ATOM 740 N N . LYS A 1 99 ? 12.252 9.222 -22.024 1.00 88.88 99 LYS A N 1
ATOM 741 C CA . LYS A 1 99 ? 10.854 9.428 -21.593 1.00 88.88 99 LYS A CA 1
ATOM 742 C C . LYS A 1 99 ? 10.218 8.158 -21.042 1.00 88.88 99 LYS A C 1
ATOM 744 O O . LYS A 1 99 ? 9.396 8.227 -20.127 1.00 88.88 99 LYS A O 1
ATOM 749 N N . LEU A 1 100 ? 10.543 7.004 -21.619 1.00 85.38 100 LEU A N 1
ATOM 750 C CA . LEU A 1 100 ? 10.056 5.724 -21.120 1.00 85.38 100 LEU A CA 1
ATOM 751 C C . LEU A 1 100 ? 10.695 5.412 -19.764 1.00 85.38 100 LEU A C 1
ATOM 753 O O . LEU A 1 100 ? 9.971 5.031 -18.845 1.00 85.38 100 LEU A O 1
ATOM 757 N N . ASP A 1 101 ? 11.991 5.659 -19.591 1.00 81.38 101 ASP A N 1
ATOM 758 C CA . ASP A 1 101 ? 12.671 5.510 -18.302 1.00 81.38 101 ASP A CA 1
ATOM 759 C C . ASP A 1 101 ? 12.092 6.440 -17.224 1.00 81.38 101 ASP A C 1
ATOM 761 O O . ASP A 1 101 ? 11.793 5.981 -16.115 1.00 81.38 101 ASP A O 1
ATOM 765 N N . GLU A 1 102 ? 11.831 7.712 -17.547 1.00 85.12 102 GLU A N 1
ATOM 766 C CA . GLU A 1 102 ? 11.147 8.647 -16.642 1.00 85.12 102 GLU A CA 1
ATOM 767 C C . GLU A 1 102 ? 9.753 8.131 -16.245 1.00 85.12 102 GLU A C 1
ATOM 769 O O . GLU A 1 102 ? 9.378 8.161 -15.067 1.00 85.12 102 GLU A O 1
ATOM 774 N N . LEU A 1 103 ? 8.998 7.582 -17.203 1.00 82.81 103 LEU A N 1
ATOM 775 C CA . LEU A 1 103 ? 7.694 6.980 -16.942 1.00 82.81 103 LEU A CA 1
ATOM 776 C C . LEU A 1 103 ? 7.803 5.793 -15.969 1.00 82.81 103 LEU A C 1
ATOM 778 O O . LEU A 1 103 ? 7.009 5.719 -15.027 1.00 82.81 103 LEU A O 1
ATOM 782 N N . PHE A 1 104 ? 8.785 4.899 -16.129 1.00 76.25 104 PHE A N 1
ATOM 783 C CA . PHE A 1 104 ? 8.985 3.769 -15.208 1.00 76.25 104 PHE A CA 1
ATOM 784 C C . PHE A 1 104 ? 9.347 4.228 -13.794 1.00 76.25 104 PHE A C 1
ATOM 786 O O . PHE A 1 104 ? 8.737 3.741 -12.836 1.00 76.25 104 PHE A O 1
ATOM 793 N N . VAL A 1 105 ? 10.254 5.205 -13.671 1.00 76.69 105 VAL A N 1
ATOM 794 C CA . VAL A 1 105 ? 10.616 5.834 -12.389 1.00 76.69 105 VAL A CA 1
ATOM 795 C C . VAL A 1 105 ? 9.382 6.445 -11.724 1.00 76.69 105 VAL A C 1
ATOM 797 O O . VAL A 1 105 ? 9.121 6.200 -10.543 1.00 76.69 105 VAL A O 1
ATOM 800 N N . SER A 1 106 ? 8.584 7.205 -12.482 1.00 74.94 106 SER A N 1
ATOM 801 C CA . SER A 1 106 ? 7.382 7.877 -11.973 1.00 74.94 106 SER A CA 1
ATOM 802 C C . SER A 1 106 ? 6.311 6.895 -11.483 1.00 74.94 106 SER A C 1
ATOM 804 O O . SER A 1 106 ? 5.606 7.167 -10.510 1.00 74.94 106 SER A O 1
ATOM 806 N N . ALA A 1 107 ? 6.222 5.717 -12.106 1.00 71.62 107 ALA A N 1
ATOM 807 C CA . ALA A 1 107 ? 5.282 4.667 -11.736 1.00 71.62 107 ALA A CA 1
ATOM 808 C C . ALA A 1 107 ? 5.705 3.867 -10.487 1.00 71.62 107 ALA A C 1
ATOM 810 O O . ALA A 1 107 ? 5.003 2.941 -10.075 1.00 71.62 107 ALA A O 1
ATOM 811 N N . GLY A 1 108 ? 6.827 4.227 -9.853 1.00 62.41 108 GLY A N 1
ATOM 812 C CA . GLY A 1 108 ? 7.316 3.573 -8.639 1.00 62.41 108 GLY A CA 1
ATOM 813 C C . GLY A 1 108 ? 8.005 2.235 -8.900 1.00 62.41 108 GLY A C 1
ATOM 814 O O . GLY A 1 108 ? 8.202 1.458 -7.966 1.00 62.41 108 GLY A O 1
ATOM 815 N N . SER A 1 109 ? 8.372 1.962 -10.153 1.00 61.09 109 SER A N 1
ATOM 816 C CA . SER A 1 109 ? 9.286 0.883 -10.496 1.00 61.09 109 SER A CA 1
ATOM 817 C C . SER A 1 109 ? 10.668 1.457 -10.718 1.00 61.09 109 SER A C 1
ATOM 819 O O . SER A 1 109 ? 10.839 2.525 -11.296 1.00 61.09 109 SER A O 1
ATOM 821 N N . VAL A 1 110 ? 11.679 0.724 -10.281 1.00 54.53 110 VAL A N 1
ATOM 822 C CA . VAL A 1 110 ? 13.050 1.049 -10.654 1.00 54.53 110 VAL A CA 1
ATOM 823 C C . VAL A 1 110 ? 13.177 0.763 -12.168 1.00 54.53 110 VAL A C 1
ATOM 825 O O . VAL A 1 110 ? 12.710 -0.301 -12.593 1.00 54.53 110 VAL A O 1
ATOM 828 N N . PRO A 1 111 ? 13.669 1.706 -12.999 1.00 50.06 111 PRO A N 1
ATOM 829 C CA . PRO A 1 111 ? 13.714 1.572 -14.460 1.00 50.06 111 PRO A CA 1
ATOM 830 C C . PRO A 1 111 ? 14.537 0.362 -14.926 1.00 50.06 111 PRO A C 1
ATOM 832 O O . PRO A 1 111 ? 15.267 -0.260 -14.155 1.00 50.06 111 PRO A O 1
ATOM 835 N N . SER A 1 112 ? 14.403 0.030 -16.211 1.00 49.97 112 SER A N 1
ATOM 836 C CA . SER A 1 112 ? 14.969 -1.139 -16.913 1.00 49.97 112 SER A CA 1
ATOM 837 C C . SER A 1 112 ? 16.443 -1.455 -16.580 1.00 49.97 112 SER A C 1
ATOM 839 O O . SER A 1 112 ? 16.834 -2.621 -16.504 1.00 49.97 112 SER A O 1
ATOM 841 N N . VAL A 1 113 ? 17.244 -0.433 -16.263 1.00 48.34 113 VAL A N 1
ATOM 842 C CA . VAL A 1 113 ? 18.666 -0.535 -15.878 1.00 48.34 113 VAL A CA 1
ATOM 843 C C . VAL A 1 113 ? 18.898 -1.310 -14.565 1.00 48.34 113 VAL A C 1
ATOM 845 O O . VAL A 1 113 ? 19.989 -1.818 -14.320 1.00 48.34 113 VAL A O 1
ATOM 848 N N . PHE A 1 114 ? 17.875 -1.487 -13.728 1.00 46.06 114 PHE A N 1
ATOM 849 C CA . PHE A 1 114 ? 18.001 -2.189 -12.444 1.00 46.06 114 PHE A CA 1
ATOM 850 C C . PHE A 1 114 ? 17.775 -3.703 -12.523 1.00 46.06 114 PHE A C 1
ATOM 852 O O . PHE A 1 114 ? 17.837 -4.379 -11.500 1.00 46.06 114 PHE A O 1
ATOM 859 N N . SER A 1 115 ? 17.537 -4.254 -13.717 1.00 45.44 115 SER A N 1
ATOM 860 C CA . SER A 1 115 ? 17.431 -5.710 -13.902 1.00 45.44 115 SER A CA 1
ATOM 861 C C . SER A 1 115 ? 18.741 -6.392 -14.311 1.00 45.44 115 SER A C 1
ATOM 863 O O . SER A 1 115 ? 18.781 -7.618 -14.287 1.00 45.44 115 SER A O 1
ATOM 865 N N . ASP A 1 116 ? 19.812 -5.647 -14.615 1.00 44.47 116 ASP A N 1
ATOM 866 C CA . ASP A 1 116 ? 21.152 -6.241 -14.810 1.00 44.47 116 ASP A CA 1
ATOM 867 C C . ASP A 1 116 ? 21.991 -6.291 -13.532 1.00 44.47 116 ASP A C 1
ATOM 869 O O . ASP A 1 116 ? 23.020 -6.962 -13.474 1.00 44.47 116 ASP A O 1
ATOM 873 N N . VAL A 1 117 ? 21.516 -5.672 -12.455 1.00 42.94 117 VAL A N 1
ATOM 874 C CA . VAL A 1 117 ? 22.062 -5.911 -11.127 1.00 42.94 117 VAL A CA 1
ATOM 875 C C . VAL A 1 117 ? 21.036 -6.749 -10.391 1.00 42.94 117 VAL A C 1
ATOM 877 O O . VAL A 1 117 ? 20.231 -6.264 -9.599 1.00 42.94 117 VAL A O 1
ATOM 880 N N . ALA A 1 118 ? 21.125 -8.064 -10.605 1.00 44.22 118 ALA A N 1
ATOM 881 C CA . ALA A 1 118 ? 21.080 -8.940 -9.450 1.00 44.22 118 ALA A CA 1
ATOM 882 C C . ALA A 1 118 ? 21.963 -8.258 -8.400 1.00 44.22 118 ALA A C 1
ATOM 884 O O . ALA A 1 118 ? 23.183 -8.212 -8.551 1.00 44.22 118 ALA A O 1
ATOM 885 N N . SER A 1 119 ? 21.336 -7.608 -7.419 1.00 49.38 119 SER A N 1
ATOM 886 C CA . SER A 1 119 ? 21.997 -7.146 -6.211 1.00 49.38 119 SER A CA 1
ATOM 887 C C . SER A 1 119 ? 22.487 -8.415 -5.541 1.00 49.38 119 SER A C 1
ATOM 889 O O . SER A 1 119 ? 21.824 -8.970 -4.667 1.00 49.38 119 SER A O 1
ATOM 891 N N . VAL A 1 120 ? 23.610 -8.934 -6.033 1.00 56.69 120 VAL A N 1
ATOM 892 C CA . VAL A 1 120 ? 24.444 -9.847 -5.292 1.00 56.69 120 VAL A CA 1
ATOM 893 C C . VAL A 1 120 ? 24.825 -9.007 -4.097 1.00 56.69 120 VAL A C 1
ATOM 895 O O . VAL A 1 120 ? 25.586 -8.047 -4.213 1.00 56.69 120 VAL A O 1
ATOM 898 N N . ASP A 1 121 ? 24.143 -9.305 -2.998 1.00 65.62 121 ASP A N 1
ATOM 899 C CA . ASP A 1 121 ? 24.394 -8.748 -1.688 1.00 65.62 121 ASP A CA 1
ATOM 900 C C . ASP A 1 121 ? 25.909 -8.615 -1.494 1.00 65.62 121 ASP A C 1
ATOM 902 O O . ASP A 1 121 ? 26.676 -9.480 -1.932 1.00 65.62 121 ASP A O 1
ATOM 906 N N . GLN A 1 122 ? 26.372 -7.522 -0.896 1.00 68.69 122 GLN A N 1
ATOM 907 C CA . GLN A 1 122 ? 27.809 -7.282 -0.738 1.00 68.69 122 GLN A CA 1
ATOM 908 C C . GLN A 1 122 ? 28.474 -8.456 0.010 1.00 68.69 122 GLN A C 1
ATOM 910 O O . GLN A 1 122 ? 29.640 -8.782 -0.217 1.00 68.69 122 GLN A O 1
ATOM 915 N N . GLU A 1 123 ? 27.693 -9.136 0.853 1.00 67.19 123 GLU A N 1
ATOM 916 C CA . GLU A 1 123 ? 28.019 -10.407 1.493 1.00 67.19 123 GLU A CA 1
ATOM 917 C C . GLU A 1 123 ? 28.123 -11.577 0.498 1.00 67.19 123 GLU A C 1
ATOM 919 O O . GLU A 1 123 ? 29.124 -12.289 0.495 1.00 67.19 123 GLU A O 1
ATOM 924 N N . ALA A 1 124 ? 27.174 -11.737 -0.425 1.00 77.50 124 ALA A N 1
ATOM 925 C CA . ALA A 1 124 ? 27.241 -12.749 -1.478 1.00 77.50 124 ALA A CA 1
ATOM 926 C C . ALA A 1 124 ? 28.433 -12.542 -2.440 1.00 77.50 124 ALA A C 1
ATOM 928 O O . ALA A 1 124 ? 29.045 -13.523 -2.865 1.00 77.50 124 ALA A O 1
ATOM 929 N N . GLN A 1 125 ? 28.830 -11.296 -2.736 1.00 81.31 125 GLN A N 1
ATOM 930 C CA . GLN A 1 1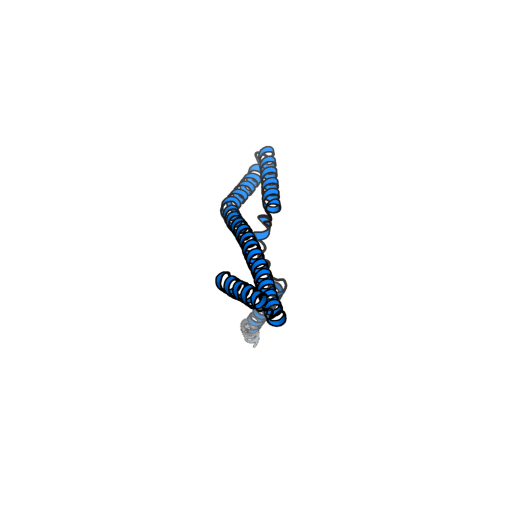25 ? 30.052 -11.019 -3.508 1.00 81.31 125 GLN A CA 1
ATOM 931 C C . GLN A 1 125 ? 31.315 -11.440 -2.748 1.00 81.31 125 GLN A C 1
ATOM 933 O O . GLN A 1 125 ? 32.209 -12.041 -3.346 1.00 81.31 125 GLN A O 1
ATOM 938 N N . LYS A 1 126 ? 31.380 -11.181 -1.435 1.00 84.19 126 LYS A N 1
ATOM 939 C CA . LYS A 1 126 ? 32.489 -11.647 -0.588 1.00 84.19 126 LYS A CA 1
ATOM 940 C C . LYS A 1 126 ? 32.553 -13.170 -0.530 1.00 84.19 126 LYS A C 1
ATOM 942 O O . LYS A 1 126 ? 33.622 -13.731 -0.735 1.00 84.19 126 LYS A O 1
ATOM 947 N N . ILE A 1 127 ? 31.413 -13.838 -0.352 1.00 88.00 127 ILE A N 1
ATOM 948 C CA . ILE A 1 127 ? 31.334 -15.306 -0.331 1.00 88.00 127 ILE A CA 1
ATOM 949 C C . ILE A 1 127 ? 31.818 -15.898 -1.662 1.00 88.00 127 ILE A C 1
ATOM 951 O O . ILE A 1 127 ? 32.574 -16.866 -1.665 1.00 88.00 127 ILE A O 1
ATOM 955 N N . LEU A 1 128 ? 31.436 -15.311 -2.801 1.00 87.81 128 LEU A N 1
ATOM 956 C CA . LEU A 1 128 ? 31.905 -15.758 -4.118 1.00 87.81 128 LEU A CA 1
ATOM 957 C C . LEU A 1 128 ? 33.412 -15.535 -4.318 1.00 87.81 128 LEU A C 1
ATOM 959 O O . LEU A 1 128 ? 34.075 -16.386 -4.917 1.00 87.81 128 LEU A O 1
ATOM 963 N N . GLN A 1 129 ? 33.967 -14.434 -3.803 1.00 89.69 129 GLN A N 1
ATOM 964 C CA . GLN A 1 129 ? 35.414 -14.187 -3.824 1.00 89.69 129 GLN A CA 1
ATOM 965 C C . GLN A 1 129 ? 36.174 -15.192 -2.952 1.00 89.69 129 GLN A C 1
ATOM 967 O O . GLN A 1 129 ? 37.159 -15.770 -3.409 1.00 89.69 129 GLN A O 1
ATOM 972 N N . GLU A 1 130 ? 35.696 -15.454 -1.736 1.00 90.94 130 GLU A N 1
ATOM 973 C CA . GLU A 1 130 ? 36.287 -16.447 -0.834 1.00 90.94 130 GLU A CA 1
ATOM 974 C C . GLU A 1 130 ? 36.211 -17.858 -1.430 1.00 90.94 130 GLU A C 1
ATOM 976 O O . GLU A 1 130 ? 37.207 -18.582 -1.450 1.00 90.94 130 GLU A O 1
ATOM 981 N N . ALA A 1 131 ? 35.061 -18.233 -1.999 1.00 92.75 131 ALA A N 1
ATOM 982 C CA . ALA A 1 131 ? 34.883 -19.516 -2.671 1.00 92.75 131 ALA A CA 1
ATOM 983 C C . ALA A 1 131 ? 35.827 -19.671 -3.873 1.00 92.75 131 ALA A C 1
ATOM 985 O O . ALA A 1 131 ? 36.411 -20.741 -4.056 1.00 92.75 131 ALA A O 1
ATOM 986 N N . SER A 1 132 ? 36.021 -18.606 -4.657 1.00 90.94 132 SER A N 1
ATOM 987 C CA . SER A 1 132 ? 36.949 -18.601 -5.795 1.00 90.94 132 SER A CA 1
ATOM 988 C C . SER A 1 132 ? 38.402 -18.745 -5.338 1.00 90.94 132 SER A C 1
ATOM 990 O O . SER A 1 132 ? 39.124 -19.581 -5.875 1.00 90.94 132 SER A O 1
ATOM 992 N N . ALA A 1 133 ? 38.813 -18.027 -4.289 1.00 90.31 133 ALA A N 1
ATOM 993 C CA . ALA A 1 133 ? 40.155 -18.146 -3.716 1.00 90.31 133 ALA A CA 1
ATOM 994 C C . ALA A 1 133 ? 40.432 -19.561 -3.173 1.00 90.31 133 ALA A C 1
ATOM 996 O O . ALA A 1 133 ? 41.507 -20.125 -3.389 1.00 90.31 133 ALA A O 1
ATOM 997 N N . VAL A 1 134 ? 39.445 -20.181 -2.516 1.00 90.94 134 VAL A N 1
ATOM 998 C CA . VAL A 1 134 ? 39.551 -21.569 -2.040 1.00 90.94 134 VAL A CA 1
ATOM 999 C C . VAL A 1 134 ? 39.589 -22.557 -3.208 1.00 90.94 134 VAL A C 1
ATOM 1001 O O . VAL A 1 134 ? 40.342 -23.531 -3.156 1.00 90.94 134 VAL A O 1
ATOM 1004 N N . ALA A 1 135 ? 38.810 -22.328 -4.267 1.00 89.31 135 ALA A N 1
ATOM 1005 C CA . ALA A 1 135 ? 38.835 -23.156 -5.469 1.00 89.31 135 ALA A CA 1
ATOM 1006 C C . ALA A 1 135 ? 40.200 -23.085 -6.171 1.00 89.31 135 ALA A C 1
ATOM 1008 O O . ALA A 1 135 ? 40.772 -24.128 -6.481 1.00 89.31 135 ALA A O 1
ATOM 1009 N N . GLU A 1 136 ? 40.772 -21.889 -6.334 1.00 82.44 136 GLU A N 1
ATOM 1010 C CA . GLU A 1 136 ? 42.126 -21.699 -6.867 1.00 82.44 136 GLU A CA 1
ATOM 1011 C C . GLU A 1 136 ? 43.179 -22.399 -6.008 1.00 82.44 136 GLU A C 1
ATOM 1013 O O . GLU A 1 136 ? 44.041 -23.106 -6.533 1.00 82.44 136 GLU A O 1
ATOM 1018 N N . GLN A 1 137 ? 43.091 -22.265 -4.681 1.00 81.88 137 GLN A N 1
ATOM 1019 C CA . GLN A 1 137 ? 44.014 -22.929 -3.766 1.00 81.88 137 GLN A CA 1
ATOM 1020 C C . GLN A 1 137 ? 43.910 -24.455 -3.868 1.00 81.88 137 GLN A C 1
ATOM 1022 O O . GLN A 1 137 ? 44.940 -25.127 -3.872 1.00 81.88 137 GLN A O 1
ATOM 1027 N N . ARG A 1 138 ? 42.693 -25.004 -3.988 1.00 79.62 138 ARG A N 1
ATOM 1028 C CA . ARG A 1 138 ? 42.459 -26.446 -4.169 1.00 79.62 138 ARG A CA 1
ATOM 1029 C C . ARG A 1 138 ? 42.950 -26.947 -5.517 1.00 79.62 138 ARG A C 1
ATOM 1031 O O . ARG A 1 138 ? 43.540 -28.018 -5.570 1.00 79.62 138 ARG A O 1
ATOM 1038 N N . ILE A 1 139 ? 42.748 -26.194 -6.595 1.00 78.69 139 ILE A N 1
ATOM 1039 C CA . ILE A 1 139 ? 43.281 -26.541 -7.918 1.00 78.69 139 ILE A CA 1
ATOM 1040 C C . ILE A 1 139 ? 44.811 -26.533 -7.867 1.00 78.69 139 ILE A C 1
ATOM 1042 O O . ILE A 1 139 ? 45.443 -27.492 -8.299 1.00 78.69 139 ILE A O 1
ATOM 1046 N N . ARG A 1 140 ? 45.412 -25.506 -7.259 1.00 71.31 140 ARG A N 1
ATOM 1047 C CA . ARG A 1 140 ? 46.867 -25.382 -7.115 1.00 71.31 140 ARG A CA 1
ATOM 1048 C C . ARG A 1 140 ? 47.475 -26.484 -6.245 1.00 71.31 140 ARG A C 1
ATOM 1050 O O . ARG A 1 140 ? 48.557 -26.964 -6.563 1.00 71.31 140 ARG A O 1
ATOM 1057 N N . SER A 1 141 ? 46.796 -26.907 -5.178 1.00 67.50 141 SER A N 1
ATOM 1058 C CA . SER A 1 141 ? 47.245 -28.018 -4.328 1.00 67.50 141 SER A CA 1
ATOM 1059 C C . SER A 1 141 ? 46.941 -29.400 -4.909 1.00 67.50 141 SER A C 1
ATOM 1061 O O . SER A 1 141 ? 47.628 -30.354 -4.560 1.00 67.50 141 SER A O 1
ATOM 1063 N N . SER A 1 142 ? 45.970 -29.507 -5.823 1.00 63.56 142 SER A N 1
ATOM 1064 C CA . SER A 1 142 ? 45.665 -30.731 -6.584 1.00 63.56 142 SER A CA 1
ATOM 1065 C C . SER A 1 142 ? 46.512 -30.874 -7.857 1.00 63.56 142 SER A C 1
ATOM 1067 O O . SER A 1 142 ? 46.477 -31.921 -8.493 1.00 63.56 142 SER A O 1
ATOM 1069 N N . PHE A 1 143 ? 47.340 -29.872 -8.184 1.00 57.44 143 PHE A N 1
ATOM 1070 C CA . PHE A 1 143 ? 48.356 -29.917 -9.242 1.00 57.44 143 PHE A CA 1
ATOM 1071 C C . PHE A 1 143 ? 49.827 -30.038 -8.741 1.00 57.44 143 PHE A C 1
ATOM 1073 O O . PHE A 1 143 ? 50.674 -29.257 -9.178 1.00 57.44 143 PHE A O 1
ATOM 1080 N N . PRO A 1 144 ? 50.227 -31.010 -7.884 1.00 56.34 144 PRO A N 1
ATOM 1081 C CA . PRO A 1 144 ? 51.650 -31.256 -7.607 1.00 56.34 144 PRO A CA 1
ATOM 1082 C C . PRO A 1 144 ? 52.385 -32.082 -8.681 1.00 56.34 144 PRO A C 1
ATOM 1084 O O . PRO A 1 144 ? 53.612 -32.141 -8.661 1.00 56.34 144 PRO A O 1
ATOM 1087 N N . GLU A 1 145 ? 51.692 -32.733 -9.621 1.00 54.56 145 GLU A N 1
ATOM 1088 C CA . GLU A 1 145 ? 52.322 -33.783 -10.450 1.00 54.56 145 GLU A CA 1
ATOM 1089 C C . GLU A 1 145 ? 52.883 -33.308 -11.804 1.00 54.56 145 GLU A C 1
ATOM 1091 O O . GLU A 1 145 ? 53.727 -33.980 -12.403 1.00 54.56 145 GLU A O 1
ATOM 1096 N N . VAL A 1 146 ? 52.517 -32.112 -12.281 1.00 53.97 146 VAL A N 1
ATOM 1097 C CA . VAL A 1 146 ? 52.999 -31.623 -13.593 1.00 53.97 146 VAL A CA 1
ATOM 1098 C C . VAL A 1 146 ? 54.397 -30.989 -13.511 1.00 53.97 146 VAL A C 1
ATOM 1100 O O . VAL A 1 146 ? 55.094 -30.904 -14.518 1.00 53.97 146 VAL A O 1
ATOM 1103 N N . GLN A 1 147 ? 54.875 -30.616 -12.317 1.00 49.72 147 GLN A N 1
ATOM 1104 C CA . GLN A 1 147 ? 56.240 -30.092 -12.153 1.00 49.72 147 GLN A CA 1
ATOM 1105 C C . GLN A 1 147 ? 57.271 -31.164 -11.773 1.00 49.72 147 GLN A C 1
ATOM 1107 O O . GLN A 1 147 ? 58.437 -31.037 -12.143 1.00 49.72 147 GLN A O 1
ATOM 1112 N N . GLN A 1 148 ? 56.866 -32.251 -11.104 1.00 51.50 148 GLN A N 1
ATOM 1113 C CA . GLN A 1 148 ? 57.803 -33.322 -10.735 1.00 51.50 148 GLN A CA 1
ATOM 1114 C C . GLN A 1 148 ? 58.191 -34.207 -11.924 1.00 51.50 148 GLN A C 1
ATOM 1116 O O . GLN A 1 148 ? 59.356 -34.588 -12.034 1.00 51.50 148 GLN A O 1
ATOM 1121 N N . SER A 1 149 ? 57.271 -34.445 -12.866 1.00 46.97 149 SER A N 1
ATOM 1122 C CA . SER A 1 149 ? 57.599 -35.173 -14.100 1.00 46.97 149 SER A CA 1
ATOM 1123 C C . SER A 1 149 ? 58.604 -34.422 -14.977 1.00 46.97 149 SER A C 1
ATOM 1125 O O . SER A 1 149 ? 59.367 -35.067 -15.695 1.00 46.97 149 SER A O 1
ATOM 1127 N N . TYR A 1 150 ? 58.679 -33.084 -14.869 1.00 50.38 150 TYR A N 1
ATOM 1128 C CA . TYR A 1 150 ? 59.647 -32.280 -15.617 1.00 50.38 150 TYR A CA 1
ATOM 1129 C C . TYR A 1 150 ? 61.079 -32.312 -15.038 1.00 50.38 150 TYR A C 1
ATOM 1131 O O . TYR A 1 150 ? 62.055 -32.203 -15.770 1.00 50.38 150 TYR A O 1
ATOM 1139 N N . GLN A 1 151 ? 61.231 -32.525 -13.729 1.00 50.88 151 GLN A N 1
ATOM 1140 C CA . GLN A 1 151 ? 62.547 -32.567 -13.069 1.00 50.88 151 GLN A CA 1
ATOM 1141 C C . GLN A 1 151 ? 63.227 -33.943 -13.202 1.00 50.88 151 GLN A C 1
ATOM 1143 O O . GLN A 1 151 ? 64.457 -34.052 -13.257 1.00 50.88 151 GLN A O 1
ATOM 1148 N N . SER A 1 152 ? 62.440 -35.020 -13.314 1.00 48.06 152 SER A N 1
ATOM 1149 C CA . SER A 1 152 ? 62.978 -36.377 -13.461 1.00 48.06 152 SER A CA 1
ATOM 1150 C C . SER A 1 152 ? 63.553 -36.667 -14.854 1.00 48.06 152 SER A C 1
ATOM 1152 O O . SER A 1 152 ? 64.460 -37.491 -14.961 1.00 48.06 152 SER A O 1
ATOM 1154 N N . TRP A 1 153 ? 63.099 -35.988 -15.920 1.00 48.03 153 TRP A N 1
ATOM 1155 C CA . TRP A 1 153 ? 63.660 -36.189 -17.269 1.00 48.03 153 TRP A CA 1
ATOM 1156 C C . TRP A 1 153 ? 64.964 -35.419 -17.524 1.00 48.03 153 TRP A C 1
ATOM 1158 O O . TRP A 1 153 ? 65.732 -35.812 -18.405 1.00 48.03 153 TRP A O 1
ATOM 1168 N N . GLU A 1 154 ? 65.237 -34.353 -16.764 1.00 53.53 154 GLU A N 1
ATOM 1169 C CA . GLU A 1 154 ? 66.497 -33.599 -16.853 1.00 53.53 154 GLU A CA 1
ATOM 1170 C C . GLU A 1 154 ? 67.618 -34.251 -16.034 1.00 53.53 154 GLU A C 1
ATOM 1172 O O . GLU A 1 154 ? 68.771 -34.274 -16.467 1.00 53.53 154 GLU A O 1
ATOM 1177 N N . THR A 1 155 ? 67.285 -34.864 -14.895 1.00 56.09 155 THR A N 1
ATOM 1178 C CA . THR A 1 155 ? 68.289 -35.458 -13.995 1.00 56.09 155 THR A CA 1
ATOM 1179 C C . THR A 1 155 ? 68.818 -36.813 -14.494 1.00 56.09 155 THR A C 1
ATOM 1181 O O . THR A 1 155 ? 69.959 -37.169 -14.216 1.00 56.09 155 THR A O 1
ATOM 1184 N N . GLY A 1 156 ? 68.048 -37.545 -15.309 1.00 54.78 156 GLY A N 1
ATOM 1185 C CA . GLY A 1 156 ? 68.477 -38.813 -15.921 1.00 54.78 156 GLY A CA 1
ATOM 1186 C C . GLY A 1 156 ? 69.336 -38.678 -17.187 1.00 54.78 156 GLY A C 1
ATOM 1187 O O . GLY A 1 156 ? 69.709 -39.689 -17.773 1.00 54.78 156 GLY A O 1
ATOM 1188 N N . ARG A 1 157 ? 69.638 -37.453 -17.643 1.00 54.38 157 ARG A N 1
ATOM 1189 C CA . ARG A 1 157 ? 70.413 -37.198 -18.875 1.00 54.38 157 ARG A CA 1
ATOM 1190 C C . ARG A 1 157 ? 71.850 -36.711 -18.631 1.00 54.38 157 ARG A C 1
ATOM 1192 O O . ARG A 1 157 ? 72.506 -36.272 -19.573 1.00 54.38 157 ARG A O 1
ATOM 1199 N N . ARG A 1 158 ? 72.337 -36.762 -17.383 1.00 51.88 158 ARG A N 1
ATOM 1200 C CA . ARG A 1 158 ? 73.672 -36.265 -16.985 1.00 51.88 158 ARG A CA 1
ATOM 1201 C C . ARG A 1 158 ? 74.564 -37.266 -16.235 1.00 51.88 158 ARG A C 1
ATOM 1203 O O . ARG A 1 158 ? 75.507 -36.844 -15.571 1.00 51.88 158 ARG A O 1
ATOM 1210 N N . THR A 1 159 ? 74.329 -38.565 -16.401 1.00 44.41 159 THR A N 1
ATOM 1211 C CA . THR A 1 159 ? 75.306 -39.617 -16.065 1.00 44.41 159 THR A CA 1
ATOM 1212 C C . THR A 1 159 ? 75.479 -40.550 -17.243 1.00 44.41 159 THR A C 1
ATOM 1214 O O . THR A 1 159 ? 74.426 -41.021 -17.729 1.00 44.41 159 THR A O 1
#